Protein AF-A0AA46A4C5-F1 (afdb_monomer_lite)

pLDDT: mean 73.7, std 13.03, range [41.62, 93.75]

Organism: NCBI:txid405559

Radius of gyration: 16.46 Å; chains: 1; bounding box: 40×24×44 Å

Secondary structure (DSSP, 8-state):
-HHHHTTS---EEE----TT-TTTT-EEEHHHHHHHHHHHHHHTSPPS----TTGGGEEE-TTTT----TTS-HHHHHHHHHHHSEEE-S---

Sequence (93 aa):
MLLETLGHVTKKVILDAPGDSGYDGLEVELGFEMWAGIRYAFLAKNKQNPKDDFDLANVDVYPWGLFIDDSVSEDISNATMERFGENYLGCIH

Foldseek 3Di:
DVCVVVVNDWDWDADCDPDPDPRHRDIDTPVVVVVVVLLVVQVPDDDPDDDDPVCVFKTFCPPPNDPDDPPDDPVVVVVCCVVPRIDGRPDPD

Structure (mmCIF, N/CA/C/O backbone):
data_AF-A0AA46A4C5-F1
#
_entry.id   AF-A0AA46A4C5-F1
#
loop_
_atom_site.group_PDB
_atom_site.id
_atom_site.type_symbol
_atom_site.label_atom_id
_atom_site.label_alt_id
_atom_site.label_comp_id
_atom_site.label_asym_id
_atom_site.label_entity_id
_atom_site.label_seq_id
_atom_site.pdbx_PDB_ins_code
_atom_site.Cartn_x
_atom_site.Cartn_y
_atom_site.Cartn_z
_atom_site.occupancy
_atom_site.B_iso_or_equiv
_atom_site.auth_seq_id
_atom_site.auth_comp_id
_atom_site.auth_asym_id
_atom_site.auth_atom_id
_atom_site.pdbx_PDB_model_num
ATOM 1 N N . MET A 1 1 ? 8.032 0.624 3.150 1.00 65.12 1 MET A N 1
ATOM 2 C CA . MET A 1 1 ? 7.736 -0.452 4.141 1.00 65.12 1 MET A CA 1
ATOM 3 C C . MET A 1 1 ? 8.248 -0.033 5.518 1.00 65.12 1 MET A C 1
ATOM 5 O O . MET A 1 1 ? 9.266 0.63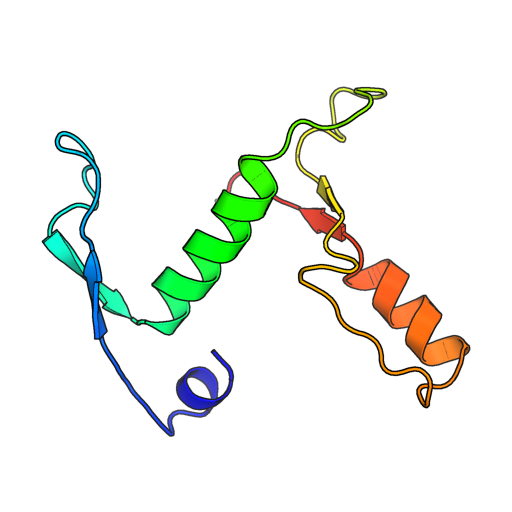6 5.565 1.00 65.12 1 MET A O 1
ATOM 9 N N . LEU A 1 2 ? 7.601 -0.413 6.632 1.00 57.06 2 LEU A N 1
ATOM 10 C CA . LEU A 1 2 ? 7.898 0.136 7.976 1.00 57.06 2 LEU A CA 1
ATOM 11 C C . LEU A 1 2 ? 9.400 0.162 8.335 1.00 57.06 2 LEU A C 1
ATOM 13 O O . LEU A 1 2 ? 9.907 1.193 8.752 1.00 57.06 2 LEU A O 1
ATOM 17 N N . LEU A 1 3 ? 10.131 -0.935 8.118 1.00 65.75 3 LEU A N 1
ATOM 18 C CA . LEU A 1 3 ? 11.565 -1.021 8.444 1.00 65.75 3 LEU A CA 1
ATOM 19 C C . LEU A 1 3 ? 12.456 -0.103 7.592 1.00 65.75 3 LEU A C 1
ATOM 21 O O . LEU A 1 3 ? 13.468 0.397 8.072 1.00 65.75 3 LEU A O 1
ATOM 25 N N . GLU A 1 4 ? 12.077 0.122 6.342 1.00 70.19 4 GLU A N 1
ATOM 26 C CA . GLU A 1 4 ? 12.750 1.045 5.425 1.00 70.19 4 GLU A CA 1
ATOM 27 C C . GLU A 1 4 ? 12.410 2.500 5.772 1.00 70.19 4 GLU A C 1
ATOM 29 O O . GLU A 1 4 ? 13.306 3.332 5.852 1.00 70.19 4 GLU A O 1
ATOM 34 N N . THR A 1 5 ? 11.144 2.804 6.079 1.00 70.62 5 THR A N 1
ATOM 35 C CA . THR A 1 5 ? 10.715 4.133 6.553 1.00 70.62 5 THR A CA 1
ATOM 36 C C . THR A 1 5 ? 11.410 4.528 7.860 1.00 70.62 5 THR A C 1
ATOM 38 O O . THR A 1 5 ? 11.686 5.702 8.086 1.00 70.62 5 THR A O 1
ATOM 41 N N . LEU A 1 6 ? 11.733 3.545 8.703 1.00 76.19 6 LEU A N 1
ATOM 42 C CA . LEU A 1 6 ? 12.512 3.726 9.930 1.00 76.19 6 LEU A CA 1
ATOM 43 C C . LEU A 1 6 ? 14.037 3.737 9.698 1.00 76.19 6 LEU A C 1
ATOM 45 O O . LEU A 1 6 ? 14.797 3.896 10.650 1.00 76.19 6 LEU A O 1
ATOM 49 N N . GLY A 1 7 ? 14.505 3.566 8.457 1.00 80.00 7 GLY A N 1
ATOM 50 C CA . GLY A 1 7 ? 15.925 3.608 8.097 1.00 80.00 7 GLY A CA 1
ATOM 51 C C . GLY A 1 7 ? 16.744 2.390 8.539 1.00 80.00 7 GLY A C 1
ATOM 52 O O . GLY A 1 7 ? 17.970 2.453 8.560 1.00 80.00 7 GLY A O 1
ATOM 53 N N . HIS A 1 8 ? 16.098 1.283 8.911 1.00 75.88 8 HIS A N 1
ATOM 54 C CA . HIS A 1 8 ? 16.784 0.085 9.407 1.00 75.88 8 HIS A CA 1
ATOM 55 C C . HIS A 1 8 ? 17.261 -0.851 8.296 1.00 75.88 8 HIS A C 1
ATOM 57 O O . HIS A 1 8 ? 18.220 -1.594 8.493 1.00 75.88 8 HIS A O 1
ATOM 63 N N . VAL A 1 9 ? 16.593 -0.841 7.141 1.00 75.50 9 VAL A N 1
ATOM 64 C CA . VAL A 1 9 ? 16.938 -1.682 5.990 1.00 75.50 9 VAL A CA 1
ATOM 65 C C . VAL A 1 9 ? 16.720 -0.887 4.710 1.00 75.50 9 VAL A C 1
ATOM 67 O O . VAL A 1 9 ? 15.675 -0.266 4.542 1.00 75.50 9 VAL A O 1
ATOM 70 N N . THR A 1 10 ? 17.673 -0.964 3.786 1.00 79.44 10 THR A N 1
ATOM 71 C CA . THR A 1 10 ? 17.522 -0.463 2.416 1.00 79.44 10 THR A CA 1
ATOM 72 C C . THR A 1 10 ? 17.791 -1.629 1.485 1.00 79.44 10 THR A C 1
ATOM 74 O O . THR A 1 10 ? 18.864 -2.235 1.529 1.00 79.44 10 THR A O 1
ATOM 77 N N . LYS A 1 11 ? 16.789 -2.011 0.698 1.00 86.19 11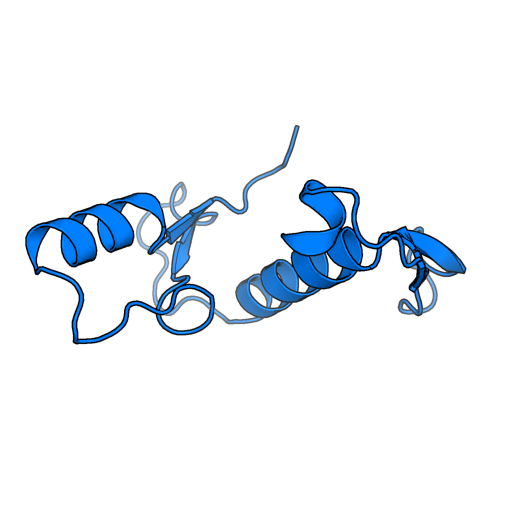 LYS A N 1
ATOM 78 C CA . LYS A 1 11 ? 16.907 -3.108 -0.257 1.00 86.19 11 LYS A CA 1
ATOM 79 C C . LYS A 1 11 ? 16.278 -2.661 -1.556 1.00 86.19 11 LYS A C 1
ATOM 81 O O . LYS A 1 11 ? 15.092 -2.353 -1.580 1.00 86.19 11 LYS A O 1
ATOM 86 N N . LYS A 1 12 ? 17.066 -2.717 -2.621 1.00 91.25 12 LYS A N 1
ATOM 87 C CA . LYS A 1 12 ? 16.621 -2.418 -3.973 1.00 91.25 12 LYS A CA 1
ATOM 88 C C . LYS A 1 12 ? 16.373 -3.686 -4.775 1.00 91.25 12 LYS A C 1
ATOM 90 O O . LYS A 1 12 ? 16.920 -4.748 -4.462 1.00 91.25 12 LYS A O 1
ATOM 95 N N . VAL A 1 13 ? 15.526 -3.563 -5.784 1.00 91.19 13 VAL A N 1
ATOM 96 C CA . VAL A 1 13 ? 15.204 -4.610 -6.753 1.00 91.19 13 VAL A CA 1
ATOM 97 C C . VAL A 1 13 ? 15.215 -4.022 -8.157 1.00 91.19 13 VAL A C 1
ATOM 99 O O . VAL A 1 13 ? 14.924 -2.842 -8.337 1.00 91.19 13 VAL A O 1
ATOM 102 N N . ILE A 1 14 ? 15.568 -4.851 -9.137 1.00 92.44 14 ILE A N 1
ATOM 103 C CA . ILE A 1 14 ? 15.429 -4.519 -10.555 1.00 92.44 14 ILE A CA 1
ATOM 104 C C . ILE A 1 14 ? 14.035 -4.968 -10.979 1.00 92.44 14 ILE A C 1
ATOM 106 O O . ILE A 1 14 ? 13.667 -6.119 -10.731 1.00 92.44 14 ILE A O 1
ATOM 110 N N . LEU A 1 15 ? 13.267 -4.059 -11.567 1.00 88.25 15 LEU A N 1
ATOM 111 C CA . LEU A 1 15 ? 11.938 -4.360 -12.082 1.00 88.25 15 LEU A CA 1
ATOM 112 C C . LEU A 1 15 ? 12.041 -5.238 -13.330 1.00 88.25 15 LEU A C 1
ATOM 114 O O . LEU A 1 15 ? 12.793 -4.918 -14.247 1.00 88.25 15 LEU A O 1
ATOM 118 N N . ASP A 1 16 ? 11.273 -6.325 -13.340 1.00 86.62 16 ASP A N 1
ATOM 119 C CA . ASP A 1 16 ? 11.080 -7.219 -14.485 1.00 86.62 16 ASP A CA 1
ATOM 120 C C . ASP A 1 16 ? 9.652 -6.999 -14.997 1.00 86.62 16 ASP A C 1
ATOM 122 O O . ASP A 1 16 ? 8.689 -7.573 -14.476 1.00 86.62 16 ASP A O 1
ATOM 126 N N . ALA A 1 17 ? 9.501 -6.051 -15.923 1.00 80.56 17 ALA A N 1
ATOM 127 C CA . ALA A 1 17 ? 8.205 -5.613 -16.432 1.00 80.56 17 ALA A CA 1
ATOM 128 C C . ALA A 1 17 ? 8.012 -6.051 -17.899 1.00 80.56 17 ALA A C 1
ATOM 130 O O . ALA A 1 17 ? 8.985 -6.223 -18.628 1.00 80.56 17 ALA A O 1
ATOM 131 N N . PRO A 1 18 ? 6.765 -6.224 -18.384 1.00 81.25 18 PRO A N 1
ATOM 132 C CA . PRO A 1 18 ? 6.512 -6.632 -19.767 1.00 81.25 18 PRO A CA 1
ATOM 133 C C . PRO A 1 18 ? 7.173 -5.706 -20.804 1.00 81.25 18 PRO A C 1
ATOM 135 O O . PRO A 1 18 ? 7.262 -4.498 -20.592 1.00 81.25 18 PRO A O 1
ATOM 138 N N . GLY A 1 19 ? 7.598 -6.300 -21.927 1.00 61.16 19 GLY A N 1
ATOM 139 C CA . GLY A 1 19 ? 8.635 -5.826 -22.865 1.00 61.16 19 GLY A CA 1
ATOM 140 C C . GLY A 1 19 ? 8.406 -4.550 -23.692 1.00 61.16 19 GLY A C 1
ATOM 141 O O . GLY A 1 19 ? 8.955 -4.430 -24.785 1.00 61.16 19 GLY A O 1
ATOM 142 N N . ASP A 1 20 ? 7.639 -3.596 -23.187 1.00 75.56 20 ASP A N 1
ATOM 143 C CA . ASP A 1 20 ? 7.560 -2.206 -23.655 1.00 75.56 20 ASP A CA 1
ATOM 144 C C . ASP A 1 20 ? 7.373 -1.194 -22.504 1.00 75.56 20 ASP A C 1
ATOM 146 O O . ASP A 1 20 ? 7.264 0.014 -22.732 1.00 75.56 20 ASP A O 1
ATOM 150 N N . SER A 1 21 ? 7.373 -1.669 -21.255 1.00 79.56 21 SER A N 1
ATOM 151 C CA . SER A 1 21 ? 7.260 -0.834 -20.067 1.00 79.56 21 SER A CA 1
ATOM 152 C C . SER A 1 21 ? 8.509 0.025 -19.884 1.00 79.56 21 SER A C 1
ATOM 154 O O . SER A 1 21 ? 9.617 -0.486 -19.746 1.00 79.56 21 SER A O 1
ATOM 156 N N . GLY A 1 22 ? 8.330 1.344 -19.768 1.00 81.56 22 GLY A N 1
ATOM 157 C CA . GLY A 1 22 ? 9.415 2.271 -19.412 1.00 81.56 22 GLY A CA 1
ATOM 158 C C . GLY A 1 22 ? 9.988 2.063 -18.002 1.00 81.56 22 GLY A C 1
ATOM 159 O O . GLY A 1 22 ? 10.941 2.746 -17.630 1.00 81.56 22 GLY A O 1
ATOM 160 N N . TYR A 1 23 ? 9.403 1.150 -17.222 1.00 80.00 23 TYR A N 1
ATOM 161 C CA . TYR A 1 23 ? 9.882 0.758 -15.901 1.00 80.00 23 TYR A CA 1
ATOM 162 C C . TYR A 1 23 ? 10.782 -0.482 -15.923 1.00 80.00 23 TYR A C 1
ATOM 164 O O . TYR A 1 23 ? 11.422 -0.763 -14.912 1.00 80.00 23 TYR A O 1
ATOM 172 N N . ASP A 1 24 ? 10.837 -1.217 -17.038 1.00 88.88 24 ASP A N 1
ATOM 173 C CA . ASP A 1 24 ? 11.644 -2.433 -17.139 1.00 88.88 24 ASP A CA 1
ATOM 174 C C . ASP A 1 24 ? 13.140 -2.135 -16.948 1.00 88.88 24 ASP A C 1
ATOM 176 O O . ASP A 1 24 ? 13.679 -1.159 -17.479 1.00 88.88 24 ASP A O 1
ATOM 180 N N . GLY A 1 25 ? 13.810 -2.951 -16.135 1.00 89.31 25 GLY A N 1
ATOM 181 C CA . GLY A 1 25 ? 15.225 -2.788 -15.807 1.00 89.31 25 GLY A CA 1
ATOM 182 C C . GLY A 1 25 ? 15.552 -1.645 -14.836 1.00 89.31 25 GLY A C 1
ATOM 183 O O . GLY A 1 25 ? 16.728 -1.461 -14.508 1.00 89.31 25 GLY A O 1
ATOM 184 N N . LEU A 1 26 ? 14.565 -0.883 -14.346 1.00 90.75 26 LEU A N 1
ATOM 185 C CA . LEU A 1 26 ? 14.811 0.148 -13.334 1.00 90.75 26 LEU A CA 1
ATOM 186 C C . LEU A 1 26 ? 15.145 -0.475 -11.979 1.00 90.75 26 LEU A C 1
ATOM 188 O O . LEU A 1 26 ? 14.488 -1.409 -11.525 1.00 90.75 26 LEU A O 1
ATOM 192 N N . GLU A 1 27 ? 16.137 0.098 -11.300 1.00 93.75 27 GLU A N 1
ATOM 193 C CA . GLU A 1 27 ? 16.447 -0.239 -9.915 1.00 93.75 27 GLU A CA 1
ATOM 194 C C . GLU A 1 27 ? 15.644 0.668 -8.970 1.00 93.75 27 GLU A C 1
ATOM 196 O O . GLU A 1 27 ? 15.855 1.883 -8.925 1.00 93.75 27 GLU A O 1
ATOM 201 N N . VAL A 1 28 ? 14.730 0.079 -8.201 1.00 89.44 28 VAL A N 1
ATOM 202 C CA . VAL A 1 28 ? 13.852 0.797 -7.265 1.00 89.44 28 VAL A CA 1
ATOM 203 C C . VAL A 1 28 ? 13.948 0.220 -5.860 1.00 89.44 28 VAL A C 1
ATOM 205 O O . VAL A 1 28 ? 14.400 -0.908 -5.659 1.00 89.44 28 VAL A O 1
ATOM 208 N N . GLU A 1 29 ? 13.503 0.985 -4.867 1.00 88.25 29 GLU A N 1
ATOM 209 C CA . GLU A 1 29 ? 13.377 0.470 -3.507 1.00 88.25 29 GLU A CA 1
ATOM 210 C C . GLU A 1 29 ? 12.306 -0.629 -3.430 1.00 88.25 29 GLU A C 1
ATOM 212 O O . GLU A 1 29 ? 11.199 -0.487 -3.953 1.00 88.25 29 GLU A O 1
ATOM 217 N N . LEU A 1 30 ? 12.604 -1.723 -2.725 1.00 84.56 30 LEU A N 1
ATOM 218 C CA . LEU A 1 30 ? 11.682 -2.850 -2.558 1.00 84.56 30 LEU A CA 1
ATOM 219 C C . LEU A 1 30 ? 10.354 -2.407 -1.937 1.00 84.56 30 LEU A C 1
ATOM 221 O O . LEU A 1 30 ? 9.301 -2.933 -2.288 1.00 84.56 30 LEU A O 1
ATOM 225 N N . GLY A 1 31 ? 10.381 -1.440 -1.016 1.00 82.00 31 GLY A N 1
ATOM 226 C CA . GLY A 1 31 ? 9.156 -0.930 -0.412 1.00 82.00 31 GLY A CA 1
ATOM 227 C C . GLY A 1 31 ? 8.250 -0.210 -1.405 1.00 82.00 31 GLY A C 1
ATOM 228 O O . GLY A 1 31 ? 7.031 -0.310 -1.273 1.00 82.00 31 GLY A O 1
ATOM 229 N N . PHE A 1 32 ? 8.831 0.465 -2.400 1.00 82.44 32 PHE A N 1
ATOM 230 C CA . PHE A 1 32 ? 8.087 1.078 -3.496 1.00 82.44 32 PHE A CA 1
ATOM 231 C C . PHE A 1 32 ? 7.455 0.010 -4.391 1.00 82.44 32 PHE A C 1
ATOM 233 O O .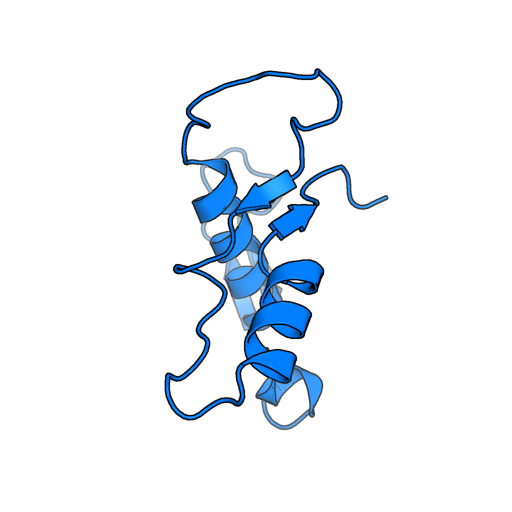 PHE A 1 32 ? 6.253 0.071 -4.639 1.00 82.44 32 PHE A O 1
ATOM 240 N N . GLU A 1 33 ? 8.224 -1.004 -4.794 1.00 84.88 33 GLU A N 1
ATOM 241 C CA . GLU A 1 33 ? 7.717 -2.094 -5.637 1.00 84.88 33 GLU A CA 1
ATOM 242 C C . GLU A 1 33 ? 6.583 -2.870 -4.954 1.00 84.88 33 GLU A C 1
ATOM 244 O O . GLU A 1 33 ? 5.524 -3.095 -5.534 1.00 84.88 33 GLU A O 1
ATOM 249 N N . MET A 1 34 ? 6.746 -3.206 -3.671 1.00 82.44 34 MET A N 1
ATOM 250 C CA . MET A 1 34 ? 5.692 -3.874 -2.902 1.00 82.44 34 MET A CA 1
ATOM 251 C C . MET A 1 34 ? 4.419 -3.022 -2.809 1.00 82.44 34 MET A C 1
ATOM 253 O O . MET A 1 34 ? 3.315 -3.544 -2.951 1.00 82.44 34 MET A O 1
ATOM 257 N N . TRP A 1 35 ? 4.556 -1.714 -2.581 1.00 80.00 35 TRP A N 1
ATOM 258 C CA . TRP A 1 35 ? 3.418 -0.795 -2.542 1.00 80.00 35 TRP A CA 1
ATOM 259 C C . TRP A 1 35 ? 2.712 -0.696 -3.905 1.00 80.00 35 TRP A C 1
ATOM 261 O O . TRP A 1 35 ? 1.481 -0.767 -3.964 1.00 80.00 35 TRP A O 1
ATOM 271 N N . ALA A 1 36 ? 3.476 -0.589 -4.996 1.00 78.75 36 ALA A N 1
ATOM 272 C CA . ALA A 1 36 ? 2.948 -0.525 -6.355 1.00 78.75 36 ALA A CA 1
ATOM 273 C C . ALA A 1 36 ? 2.221 -1.824 -6.737 1.00 78.75 36 ALA A C 1
ATOM 275 O O . ALA A 1 36 ? 1.090 -1.775 -7.227 1.00 78.75 36 ALA A O 1
ATOM 276 N N . GLY A 1 37 ? 2.813 -2.981 -6.426 1.00 78.00 37 GLY A N 1
ATOM 277 C CA . GLY A 1 37 ? 2.224 -4.297 -6.668 1.00 78.00 37 GLY A CA 1
ATOM 278 C C . GLY A 1 37 ? 0.914 -4.519 -5.910 1.00 78.00 37 GLY A C 1
ATOM 279 O O . GLY A 1 37 ? -0.056 -5.005 -6.491 1.00 78.00 37 GLY A O 1
ATOM 280 N N . ILE A 1 38 ? 0.836 -4.097 -4.642 1.00 74.06 38 ILE A N 1
ATOM 281 C CA . ILE A 1 38 ? -0.408 -4.151 -3.857 1.00 74.06 38 ILE A CA 1
ATOM 282 C C . ILE A 1 38 ? -1.506 -3.317 -4.532 1.00 74.06 38 ILE A C 1
ATOM 284 O O . ILE A 1 38 ? -2.618 -3.806 -4.731 1.00 74.06 38 ILE A O 1
ATOM 288 N N . ARG A 1 39 ? -1.202 -2.079 -4.946 1.00 71.56 39 ARG A N 1
ATOM 289 C CA . ARG A 1 39 ? -2.169 -1.218 -5.651 1.00 71.56 39 ARG A CA 1
ATOM 290 C C . ARG A 1 39 ? -2.606 -1.814 -6.986 1.00 71.56 39 ARG A C 1
ATOM 292 O O . ARG A 1 39 ? -3.796 -1.799 -7.286 1.00 71.56 39 ARG A O 1
ATOM 299 N N . TYR A 1 40 ? -1.677 -2.371 -7.762 1.00 71.56 40 TYR A N 1
ATOM 300 C CA . TYR A 1 40 ? -2.000 -3.054 -9.014 1.00 71.56 40 TYR A CA 1
ATOM 301 C C . TYR A 1 40 ? -2.924 -4.257 -8.788 1.00 71.56 40 TYR A C 1
ATOM 303 O O . TYR A 1 40 ? -3.907 -4.424 -9.506 1.00 71.56 40 TYR A O 1
ATOM 311 N N . ALA A 1 41 ? -2.665 -5.062 -7.754 1.00 71.25 41 ALA A N 1
ATOM 312 C CA . ALA A 1 41 ? -3.507 -6.204 -7.407 1.00 71.25 41 ALA A CA 1
ATOM 313 C C . ALA A 1 41 ? -4.944 -5.788 -7.046 1.00 71.25 41 ALA A C 1
ATOM 315 O O . ALA A 1 41 ? -5.891 -6.502 -7.384 1.00 71.25 41 ALA A O 1
ATOM 316 N N . PHE A 1 42 ? -5.120 -4.622 -6.414 1.00 66.00 42 PHE A N 1
ATOM 317 C CA . PHE A 1 42 ? -6.443 -4.039 -6.187 1.00 66.00 42 PHE A CA 1
ATOM 318 C C . PHE A 1 42 ? -7.088 -3.509 -7.478 1.00 66.00 42 PHE A C 1
ATOM 320 O O . PHE A 1 42 ? -8.270 -3.761 -7.702 1.00 66.00 42 PHE A O 1
ATOM 327 N N . LEU A 1 43 ? -6.325 -2.844 -8.356 1.00 60.44 43 LEU A N 1
ATOM 328 C CA . LEU A 1 43 ? -6.802 -2.336 -9.656 1.00 60.44 43 LEU A CA 1
ATOM 329 C C . LEU A 1 43 ? -7.237 -3.446 -10.621 1.00 60.44 43 LEU A C 1
ATOM 331 O O . LEU A 1 43 ? -8.160 -3.253 -11.408 1.00 60.44 43 LEU A O 1
ATOM 335 N N . ALA A 1 44 ? -6.578 -4.605 -10.579 1.00 60.72 44 ALA A N 1
ATOM 336 C CA . ALA A 1 44 ? -6.850 -5.721 -11.483 1.00 60.72 44 ALA A CA 1
ATOM 337 C C . ALA A 1 44 ? -8.153 -6.481 -11.155 1.00 60.72 44 ALA A C 1
ATOM 339 O O . ALA A 1 44 ? -8.567 -7.351 -11.927 1.00 60.72 44 ALA A O 1
ATOM 340 N N . LYS A 1 45 ? -8.821 -6.182 -10.029 1.00 58.59 45 LYS A N 1
ATOM 341 C CA . LYS A 1 45 ? -10.135 -6.752 -9.702 1.00 58.59 45 LYS A CA 1
ATOM 342 C C . LYS A 1 45 ? -11.268 -5.854 -10.204 1.00 58.59 45 LYS A C 1
ATOM 344 O O . LYS A 1 45 ? -11.375 -4.692 -9.831 1.00 58.59 45 LYS A O 1
ATOM 349 N N . ASN A 1 46 ? -12.165 -6.429 -11.008 1.00 50.59 46 ASN A N 1
ATOM 350 C CA . ASN A 1 46 ? -13.380 -5.751 -11.465 1.00 50.59 46 ASN A CA 1
ATOM 351 C C . ASN A 1 46 ? -14.285 -5.365 -10.283 1.00 50.59 46 ASN A C 1
ATOM 353 O O . ASN A 1 46 ? -14.641 -6.217 -9.466 1.00 50.59 46 ASN A O 1
ATOM 357 N N . LYS A 1 47 ? -14.714 -4.099 -10.242 1.00 56.00 47 LYS A N 1
ATOM 358 C CA . LYS A 1 47 ? -15.752 -3.616 -9.318 1.00 56.00 47 LYS A CA 1
ATOM 359 C C . LYS A 1 47 ? -17.108 -4.247 -9.654 1.00 56.00 47 LYS A C 1
ATOM 361 O O . LYS A 1 47 ? -17.449 -4.394 -10.826 1.00 56.00 47 LYS A O 1
ATOM 366 N N . GLN A 1 48 ? -17.904 -4.585 -8.635 1.00 51.78 48 GLN A N 1
ATOM 367 C CA . GLN A 1 48 ? -19.230 -5.194 -8.823 1.00 51.78 48 GLN A CA 1
ATOM 368 C C . GLN A 1 48 ? -20.375 -4.200 -9.094 1.00 51.78 48 GLN A C 1
ATOM 370 O O . GLN A 1 48 ? -21.481 -4.647 -9.383 1.00 51.78 48 GLN A O 1
ATOM 375 N N . ASN A 1 49 ? -20.168 -2.880 -9.052 1.00 53.66 49 ASN A N 1
ATOM 376 C CA . ASN A 1 49 ? -21.212 -1.924 -9.444 1.00 53.66 49 ASN A CA 1
ATOM 377 C C . ASN A 1 49 ? -20.653 -0.504 -9.625 1.00 53.66 49 ASN A C 1
ATOM 379 O O . ASN A 1 49 ? -20.147 0.050 -8.652 1.00 53.66 49 ASN A O 1
ATOM 383 N N . PRO A 1 50 ? -20.780 0.124 -10.805 1.00 49.97 50 PRO A N 1
ATOM 384 C CA . PRO A 1 50 ? -20.511 1.541 -10.977 1.00 49.97 50 PRO A CA 1
ATOM 385 C C . PRO A 1 50 ? -21.818 2.300 -10.72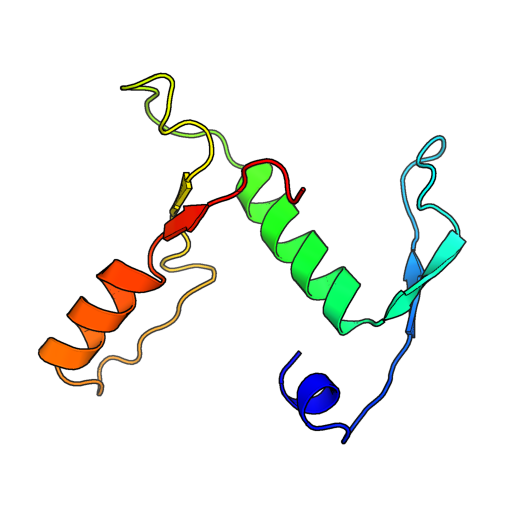8 1.00 49.97 50 PRO A C 1
ATOM 387 O O . PRO A 1 50 ? -22.639 2.473 -11.628 1.00 49.97 50 PRO A O 1
ATOM 390 N N . LYS A 1 51 ? -22.062 2.696 -9.482 1.00 51.00 51 LYS A N 1
ATOM 391 C CA . LYS A 1 51 ? -22.976 3.805 -9.204 1.00 51.00 51 LYS A CA 1
ATOM 392 C C . LYS A 1 51 ? -22.073 4.982 -8.852 1.00 51.00 51 LYS A C 1
ATOM 394 O O . LYS A 1 51 ? -21.301 4.858 -7.919 1.00 51.00 51 LYS A O 1
ATOM 399 N N . ASP A 1 52 ? -22.162 6.040 -9.645 1.00 45.62 52 ASP A N 1
ATOM 400 C CA . ASP A 1 52 ? -21.395 7.291 -9.596 1.00 45.62 52 ASP A CA 1
ATOM 401 C C . ASP A 1 52 ? -19.992 7.309 -10.235 1.00 45.62 52 ASP A C 1
ATOM 403 O O . ASP A 1 52 ? -19.037 6.651 -9.832 1.00 45.62 52 ASP A O 1
ATOM 407 N N . ASP A 1 53 ? -19.876 8.167 -11.255 1.00 50.94 53 ASP A N 1
ATOM 408 C CA . ASP A 1 53 ? -18.692 8.385 -12.097 1.00 50.94 53 ASP A CA 1
ATOM 409 C C . ASP A 1 53 ? -17.487 8.990 -11.339 1.00 50.94 53 ASP A C 1
ATOM 411 O O . ASP A 1 53 ? -16.381 9.036 -11.876 1.00 50.94 53 ASP A O 1
ATOM 415 N N . PHE A 1 54 ? -17.665 9.427 -10.086 1.00 49.88 54 PHE A N 1
ATOM 416 C CA . PHE A 1 54 ? -16.584 9.900 -9.206 1.00 49.88 54 PHE A CA 1
ATOM 417 C C . PHE A 1 54 ? -16.040 8.811 -8.261 1.00 49.88 54 PHE A C 1
ATOM 419 O O . PHE A 1 54 ? -14.878 8.887 -7.860 1.00 49.88 54 PHE A O 1
ATOM 426 N N . ASP A 1 55 ? -16.811 7.752 -7.985 1.00 52.41 55 ASP A N 1
ATOM 427 C CA . ASP A 1 55 ? -16.408 6.615 -7.134 1.00 52.41 55 ASP A CA 1
ATOM 428 C C . ASP A 1 55 ? -15.491 5.611 -7.858 1.00 52.41 55 ASP A C 1
ATOM 430 O O . ASP A 1 55 ? -15.062 4.587 -7.313 1.00 52.41 55 ASP A O 1
ATOM 434 N N . LEU A 1 56 ? -15.125 5.894 -9.110 1.00 56.94 56 LEU A N 1
ATOM 435 C CA . LEU A 1 56 ? -14.311 5.008 -9.939 1.00 56.94 56 LEU A CA 1
ATOM 436 C C . LEU A 1 56 ? -12.885 4.804 -9.407 1.00 56.94 56 LEU A C 1
ATOM 438 O O . LEU A 1 56 ? -12.297 3.761 -9.693 1.00 56.94 56 LEU A O 1
ATOM 442 N N . ALA A 1 57 ? -12.366 5.697 -8.563 1.00 62.47 57 ALA A N 1
ATOM 443 C CA . ALA A 1 57 ? -10.999 5.610 -8.056 1.00 62.47 57 ALA A CA 1
ATOM 444 C C . ALA A 1 57 ? -10.857 5.016 -6.642 1.00 62.47 57 ALA A C 1
ATOM 446 O O . ALA A 1 57 ? -9.755 4.609 -6.303 1.00 62.47 57 ALA A O 1
ATOM 447 N N . ASN A 1 58 ? -11.906 4.918 -5.820 1.00 65.75 58 ASN A N 1
ATOM 448 C CA . ASN A 1 58 ? -11.784 4.297 -4.491 1.00 65.75 58 ASN A CA 1
ATOM 449 C C . ASN A 1 58 ? -11.886 2.768 -4.583 1.00 65.75 58 ASN A C 1
ATOM 451 O O . ASN A 1 58 ? -12.718 2.256 -5.331 1.00 65.75 58 ASN A O 1
ATOM 455 N N . VAL A 1 59 ? -11.042 2.026 -3.867 1.00 68.00 59 VAL A N 1
ATOM 456 C CA . VAL A 1 59 ? -11.144 0.558 -3.756 1.00 68.00 59 VAL A CA 1
ATOM 457 C C . VAL A 1 59 ? -11.238 0.127 -2.305 1.00 68.00 59 VAL A C 1
ATOM 459 O O . VAL A 1 59 ? -10.545 0.693 -1.461 1.00 68.00 59 VAL A O 1
ATOM 462 N N . ASP A 1 60 ? -12.021 -0.922 -2.053 1.00 70.00 60 ASP A N 1
ATOM 463 C CA . ASP A 1 60 ? -12.046 -1.603 -0.762 1.00 70.00 60 ASP A CA 1
ATOM 464 C C . ASP A 1 60 ? -10.692 -2.268 -0.504 1.00 70.00 60 ASP A C 1
ATOM 466 O O . ASP A 1 60 ? -10.199 -3.092 -1.282 1.00 70.00 60 ASP A O 1
ATOM 470 N N . VAL A 1 61 ? -10.088 -1.902 0.616 1.00 69.69 61 VAL A N 1
ATOM 471 C CA . VAL A 1 61 ? -8.807 -2.418 1.090 1.00 69.69 61 VAL A CA 1
ATOM 472 C C . VAL A 1 61 ? -9.039 -3.533 2.107 1.00 69.69 61 VAL A C 1
ATOM 474 O O . VAL A 1 61 ? -8.219 -4.439 2.228 1.00 69.69 61 VAL A O 1
ATOM 477 N N . TYR A 1 62 ? -10.165 -3.541 2.816 1.00 71.38 62 TYR A N 1
ATOM 478 C CA . TYR A 1 62 ? -10.522 -4.640 3.710 1.00 71.38 62 TYR A CA 1
ATOM 479 C C . TYR A 1 62 ? -11.125 -5.832 2.937 1.00 71.38 62 TYR A C 1
ATOM 481 O O . TYR A 1 62 ? -11.935 -5.619 2.036 1.00 71.38 62 TYR A O 1
ATOM 489 N N . PRO A 1 63 ? -10.800 -7.096 3.283 1.00 64.62 63 PRO A N 1
ATOM 490 C CA . PRO A 1 63 ? -9.827 -7.556 4.287 1.00 64.62 63 PRO A CA 1
ATOM 491 C C . PRO A 1 63 ? -8.402 -7.799 3.751 1.00 64.62 63 PRO A C 1
ATOM 493 O O . PRO A 1 63 ? -7.579 -8.394 4.441 1.00 64.62 63 PRO A O 1
ATOM 496 N N . TRP A 1 64 ? -8.090 -7.426 2.506 1.00 68.12 64 TRP A N 1
ATOM 497 C CA . TRP A 1 64 ? -6.862 -7.889 1.835 1.00 68.12 64 TRP A CA 1
ATOM 498 C C . TRP A 1 64 ? -5.630 -6.986 2.025 1.00 68.12 64 TRP A C 1
ATOM 500 O O . TRP A 1 64 ? -4.506 -7.467 1.928 1.00 68.12 64 TRP A O 1
ATOM 510 N N . GLY A 1 65 ? -5.819 -5.698 2.300 1.00 68.81 65 GLY A N 1
ATOM 511 C CA . GLY A 1 65 ? -4.771 -4.703 2.570 1.00 68.81 65 GLY A CA 1
ATOM 512 C C . GLY A 1 65 ? -4.944 -3.977 3.905 1.00 68.81 65 GLY A C 1
ATOM 513 O O . GLY A 1 65 ? -4.073 -3.203 4.296 1.00 68.81 65 GLY A O 1
ATOM 514 N N . LEU A 1 66 ? -6.050 -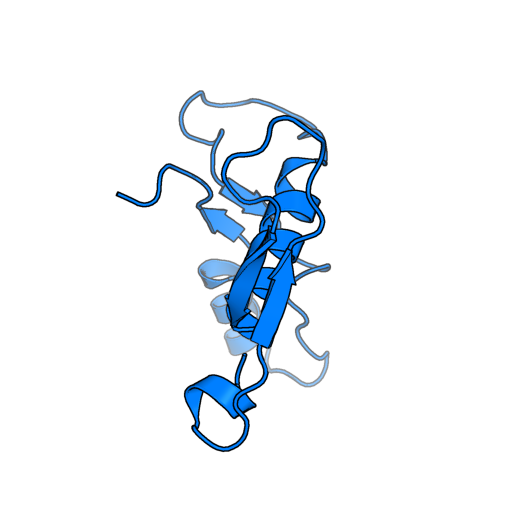4.239 4.605 1.00 75.81 66 LEU A N 1
ATOM 515 C CA . LEU A 1 66 ? -6.304 -3.802 5.969 1.00 75.81 66 LEU A CA 1
ATOM 516 C C . LEU A 1 66 ? -6.714 -5.025 6.786 1.00 75.81 66 LEU A C 1
ATOM 518 O O . LEU A 1 66 ? -7.747 -5.636 6.520 1.00 75.81 66 LEU A O 1
ATOM 522 N N . PHE A 1 67 ? -5.900 -5.355 7.783 1.00 83.69 67 PHE A N 1
ATOM 523 C CA . PHE A 1 67 ? -6.211 -6.359 8.791 1.00 83.69 67 PHE A CA 1
ATOM 524 C C . PHE A 1 67 ? -6.445 -5.650 10.124 1.00 83.69 67 PHE A C 1
ATOM 526 O O . PHE A 1 67 ? -5.584 -4.897 10.582 1.00 83.69 67 PHE A O 1
ATOM 533 N N . ILE A 1 68 ? -7.604 -5.893 10.732 1.00 82.69 68 ILE A N 1
ATOM 534 C CA . ILE A 1 68 ? -7.931 -5.442 12.084 1.00 82.69 68 ILE A CA 1
ATOM 535 C C . ILE A 1 68 ? -8.093 -6.700 12.925 1.00 82.69 68 ILE A C 1
ATOM 537 O O . ILE A 1 68 ? -8.870 -7.580 12.565 1.00 82.69 68 ILE A O 1
ATOM 541 N N . ASP A 1 69 ? -7.319 -6.793 14.000 1.00 87.81 69 ASP A N 1
ATOM 542 C CA . ASP A 1 69 ? -7.387 -7.921 14.922 1.00 87.81 69 ASP A CA 1
ATOM 543 C C . ASP A 1 69 ? -8.669 -7.858 15.765 1.00 87.81 69 ASP A C 1
ATOM 545 O O . ASP A 1 69 ? -9.070 -6.778 16.205 1.00 87.81 69 ASP A O 1
ATOM 549 N N . ASP A 1 70 ? -9.277 -9.013 16.039 1.00 89.56 70 ASP A N 1
ATOM 550 C CA . ASP A 1 70 ? -10.528 -9.115 16.804 1.00 89.56 70 ASP A CA 1
ATOM 551 C C . ASP A 1 70 ? -10.409 -8.579 18.245 1.00 89.56 70 ASP A C 1
ATOM 553 O O . ASP A 1 70 ? -11.417 -8.304 18.894 1.00 89.56 70 ASP A O 1
ATOM 557 N N . SER A 1 71 ? -9.188 -8.425 18.772 1.00 92.88 71 SER A N 1
ATOM 558 C CA . SER A 1 71 ? -8.942 -7.839 20.096 1.00 92.88 71 SER A CA 1
ATOM 559 C C . SER A 1 71 ? -9.009 -6.306 20.134 1.00 92.88 71 SER A C 1
ATOM 561 O O . SER A 1 71 ? -8.993 -5.723 21.223 1.00 92.88 71 SER A O 1
ATOM 563 N N . VAL A 1 72 ? -9.078 -5.633 18.980 1.00 91.19 72 VAL A N 1
ATOM 564 C CA . VAL A 1 72 ? -9.180 -4.170 18.894 1.00 91.19 72 VAL A CA 1
ATOM 565 C C . VAL A 1 72 ? -10.566 -3.714 19.353 1.00 91.19 72 VAL A C 1
ATOM 567 O O . VAL A 1 72 ? -11.580 -4.326 19.025 1.00 91.19 72 VAL A O 1
ATOM 570 N N . SER A 1 73 ? -10.630 -2.616 20.114 1.00 92.38 73 SER A N 1
ATOM 571 C CA . SER A 1 73 ? -11.915 -2.062 20.549 1.00 92.38 73 SER A CA 1
ATOM 572 C C . SER A 1 73 ? -12.771 -1.632 19.358 1.00 92.38 73 SER A C 1
ATOM 574 O O . SER A 1 73 ? -12.259 -1.136 18.353 1.00 92.38 73 SER A O 1
ATOM 576 N N . GLU A 1 74 ? -14.089 -1.772 19.493 1.00 92.38 74 GLU A N 1
ATOM 577 C CA . GLU A 1 74 ? -15.050 -1.461 18.428 1.00 92.38 74 GLU A CA 1
ATOM 578 C C . GLU A 1 74 ? -14.884 -0.030 17.894 1.00 92.38 74 GLU A C 1
ATOM 580 O O . GLU A 1 74 ? -14.819 0.178 16.684 1.00 92.38 74 GLU A O 1
ATOM 585 N N . ASP A 1 75 ? -14.681 0.942 18.788 1.00 88.44 75 ASP A N 1
ATOM 586 C CA . ASP A 1 75 ? -14.443 2.341 18.419 1.00 88.44 75 ASP A CA 1
ATOM 587 C C . ASP A 1 75 ? -13.212 2.512 17.513 1.00 88.44 75 ASP A C 1
ATOM 589 O O . ASP A 1 75 ? -13.250 3.256 16.532 1.00 88.44 75 ASP A O 1
ATOM 593 N N . ILE A 1 76 ? -12.113 1.811 17.817 1.00 80.75 76 ILE A N 1
ATOM 594 C CA . ILE A 1 76 ? -10.870 1.889 17.039 1.00 80.75 76 ILE A CA 1
ATOM 595 C C . ILE A 1 76 ? -11.016 1.120 15.725 1.00 80.75 76 ILE A C 1
ATOM 597 O O . ILE A 1 76 ? -10.532 1.592 14.695 1.00 80.75 76 ILE A O 1
ATOM 601 N N . SER A 1 77 ? -11.701 -0.024 15.738 1.00 87.88 77 SER A N 1
ATOM 602 C CA . SER A 1 77 ? -11.982 -0.815 14.539 1.00 87.88 77 SER A CA 1
ATOM 603 C C . SER A 1 77 ? -12.792 -0.001 13.526 1.00 87.88 77 SER A C 1
ATOM 605 O O . SER A 1 77 ? -12.367 0.170 12.382 1.00 87.88 77 SER A O 1
ATOM 607 N N . ASN A 1 78 ? -13.881 0.624 13.980 1.00 83.19 78 ASN A N 1
ATOM 608 C CA . ASN A 1 78 ? -14.741 1.470 13.152 1.00 83.19 78 ASN A CA 1
ATOM 609 C C . ASN A 1 78 ? -13.987 2.689 12.609 1.00 83.19 78 ASN A C 1
ATOM 611 O O . ASN A 1 78 ? -14.021 2.959 11.410 1.00 83.19 78 ASN A O 1
ATOM 615 N N . ALA A 1 79 ? -13.235 3.385 13.467 1.00 76.56 79 ALA A N 1
ATOM 616 C CA . ALA A 1 79 ? -12.432 4.541 13.073 1.00 76.56 79 ALA A CA 1
ATOM 617 C C . ALA A 1 79 ? -11.316 4.192 12.071 1.00 76.56 79 ALA A C 1
ATOM 619 O O . ALA A 1 79 ? -10.932 5.032 11.251 1.00 76.56 79 ALA A O 1
ATOM 620 N N . THR A 1 80 ? -10.774 2.975 12.163 1.00 77.50 80 THR A N 1
ATOM 621 C CA . THR A 1 80 ? -9.771 2.431 11.239 1.00 77.50 80 THR A CA 1
ATOM 622 C C . THR A 1 80 ? -10.413 2.068 9.906 1.00 77.50 80 THR A C 1
ATOM 624 O O . THR A 1 80 ? -9.873 2.421 8.860 1.00 77.50 80 THR A O 1
ATOM 627 N N . MET A 1 81 ? -11.584 1.429 9.932 1.00 82.31 81 MET A N 1
ATOM 628 C CA . MET A 1 81 ? -12.331 1.071 8.729 1.00 82.31 81 MET A CA 1
ATOM 629 C C . MET A 1 81 ? -12.754 2.308 7.933 1.00 82.31 81 MET A C 1
ATOM 631 O O . MET A 1 81 ? -12.550 2.358 6.729 1.00 82.31 81 MET A O 1
ATOM 635 N N . GLU A 1 82 ? -13.251 3.345 8.606 1.00 76.44 82 GLU A N 1
ATOM 636 C CA . GLU A 1 82 ? -13.652 4.602 7.962 1.00 76.44 82 GLU A CA 1
ATOM 637 C C . GLU A 1 82 ? -12.480 5.298 7.246 1.00 76.44 82 GLU A C 1
ATOM 639 O O . GLU A 1 82 ? -12.656 5.914 6.200 1.00 76.44 82 GLU A O 1
ATOM 644 N N . ARG A 1 83 ? -11.266 5.207 7.804 1.00 72.75 83 ARG A N 1
ATOM 645 C CA . ARG A 1 83 ? -10.083 5.914 7.282 1.00 72.75 83 ARG A CA 1
ATOM 646 C C . ARG A 1 83 ? -9.278 5.120 6.266 1.00 72.75 83 ARG A C 1
ATOM 648 O O . ARG A 1 83 ? -8.643 5.716 5.401 1.00 72.75 83 ARG A O 1
ATOM 655 N N . PHE A 1 84 ? -9.216 3.806 6.443 1.00 76.19 84 PHE A N 1
ATOM 656 C CA . PHE A 1 84 ? -8.281 2.933 5.733 1.00 76.19 84 PHE A CA 1
ATOM 657 C C . PHE A 1 84 ? -8.964 1.739 5.071 1.00 76.19 84 PHE A C 1
ATOM 659 O O . PHE A 1 84 ? -8.296 0.979 4.372 1.00 76.19 84 PHE A O 1
ATOM 666 N N . GLY A 1 85 ? -10.267 1.548 5.305 1.00 76.62 85 GLY A N 1
ATOM 667 C CA . GLY A 1 85 ? -11.065 0.506 4.664 1.00 76.62 85 GLY A CA 1
ATOM 668 C C . GLY A 1 85 ? -11.194 0.723 3.163 1.00 76.62 85 GLY A C 1
ATOM 669 O O . GLY A 1 85 ? -11.364 -0.250 2.435 1.00 76.62 85 GLY A O 1
ATOM 670 N N . GLU A 1 86 ? -10.999 1.960 2.705 1.00 73.56 86 GLU A N 1
ATOM 671 C CA . GLU A 1 86 ? -10.967 2.338 1.298 1.00 73.56 86 GLU A CA 1
ATOM 672 C C . GLU A 1 86 ? -9.685 3.122 0.965 1.00 73.56 86 GLU A C 1
ATOM 674 O O . GLU A 1 86 ? -9.134 3.847 1.798 1.00 73.56 86 GLU A O 1
ATOM 679 N N . ASN A 1 87 ? -9.184 2.986 -0.266 1.00 71.38 87 ASN A N 1
ATOM 680 C CA . ASN A 1 87 ? -8.053 3.771 -0.766 1.00 71.38 87 ASN A CA 1
ATOM 681 C C . ASN A 1 87 ? -8.392 4.453 -2.088 1.00 71.38 87 ASN A C 1
ATOM 683 O O . ASN A 1 87 ? -8.808 3.789 -3.036 1.00 71.38 87 ASN A O 1
ATOM 687 N N . TYR A 1 88 ? -8.123 5.757 -2.169 1.00 70.12 88 TYR A N 1
ATOM 688 C CA . TYR A 1 88 ? -8.220 6.514 -3.412 1.00 70.12 88 TYR A CA 1
ATOM 689 C C . TYR A 1 88 ? -7.046 6.205 -4.348 1.00 70.12 88 TYR A C 1
ATOM 691 O O . TYR A 1 88 ? -5.872 6.445 -4.042 1.00 70.12 88 TYR A O 1
ATOM 699 N N . LEU A 1 89 ? -7.380 5.694 -5.529 1.00 63.97 89 LEU A N 1
ATOM 700 C CA . LEU A 1 89 ? -6.456 5.270 -6.577 1.00 63.97 89 LEU A CA 1
ATOM 701 C C . LEU A 1 89 ? -6.388 6.225 -7.772 1.00 63.97 89 LEU A C 1
ATOM 703 O O . LEU A 1 89 ? -5.865 5.846 -8.819 1.00 63.97 89 LEU A O 1
ATOM 707 N N . GLY A 1 90 ? -6.899 7.451 -7.640 1.00 62.34 90 GLY A N 1
ATOM 708 C CA . GLY A 1 90 ? -6.788 8.448 -8.701 1.00 62.34 90 GLY A CA 1
ATOM 709 C C . GLY A 1 90 ? -5.338 8.865 -8.953 1.00 62.34 90 GLY A C 1
ATOM 710 O O . GLY A 1 90 ? -4.416 8.439 -8.252 1.00 62.34 90 GLY A O 1
ATOM 711 N N . CYS A 1 91 ? -5.130 9.701 -9.973 1.00 54.53 91 CYS A N 1
ATOM 712 C CA . CYS A 1 91 ? -3.796 10.167 -10.341 1.00 54.53 91 CYS A CA 1
ATOM 713 C C . CYS A 1 91 ? -3.076 10.779 -9.131 1.00 54.53 91 CYS A C 1
ATOM 715 O O . CYS A 1 91 ? -3.585 11.709 -8.503 1.00 54.53 91 CYS A O 1
ATOM 717 N N . ILE A 1 92 ? -1.881 10.263 -8.843 1.00 53.19 92 ILE A N 1
ATOM 718 C CA . ILE A 1 92 ? -0.921 10.884 -7.935 1.00 53.19 92 ILE A CA 1
ATOM 719 C C . ILE A 1 92 ? -0.261 11.997 -8.753 1.00 53.19 92 ILE A C 1
ATOM 721 O O . ILE A 1 92 ? 0.697 11.741 -9.478 1.00 53.19 92 ILE A O 1
ATOM 725 N N . HIS A 1 93 ? -0.856 13.189 -8.743 1.00 41.62 93 HIS A N 1
ATOM 726 C CA . HIS A 1 93 ? -0.149 14.405 -9.146 1.00 41.62 93 HIS A CA 1
ATOM 727 C C . HIS A 1 93 ? 0.627 14.951 -7.950 1.00 41.62 93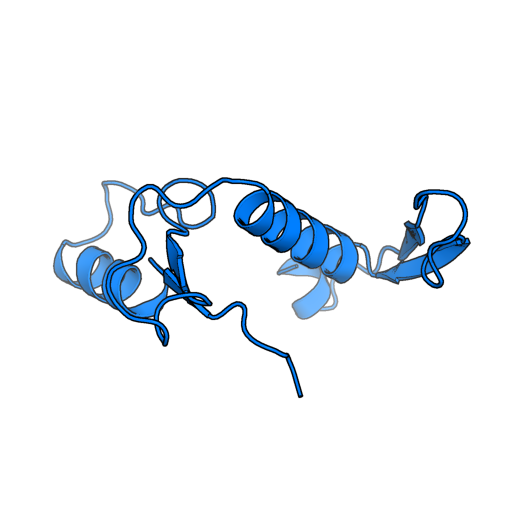 HIS A C 1
ATOM 729 O O . HIS A 1 93 ? 0.082 14.876 -6.824 1.00 41.62 93 HIS A O 1
#